Protein AF-A0A396QXR2-F1 (afdb_monomer_lite)

pLDDT: mean 84.28, std 11.93, range [35.59, 96.38]

Radius of gyration: 33.61 Å; chains: 1; bounding box: 76×26×82 Å

Secondary structure (DSSP, 8-state):
---SEEE-TT--EEE-SSSS--B-HHHHHHHT-HHHHHHHHHHHHHHHHHHHHHHHHHHHHHHHHHHHHTTT--HHHHHHHHHHTS-EEPEE-S-SS--EE-TTT--EESS--SB-TTT--BEE-------

Foldseek 3Di:
DDPQWDADPVGAIWGDPPVPDTHHPVVCVVVVVVVVVVVVVVVVVVVVVVVVVVVVVVVVVVVVVVVVVVVVDDPVRVVVVVQLAPEDEWDADPDQQFGTADPPPRDTHRDDDQADPPPRRGYDYDDPDDD

Structure (mmCIF, N/CA/C/O backbone):
data_AF-A0A396QXR2-F1
#
_entry.id   AF-A0A396QXR2-F1
#
loop_
_atom_site.group_PDB
_atom_site.id
_atom_site.type_symbol
_atom_site.label_atom_id
_atom_site.label_alt_id
_atom_site.label_comp_id
_atom_site.label_asym_id
_atom_site.label_entity_id
_atom_site.label_seq_id
_atom_site.pdbx_PDB_ins_code
_atom_site.Cartn_x
_atom_site.Cartn_y
_atom_site.Cartn_z
_atom_site.occupancy
_atom_site.B_iso_or_equiv
_atom_site.auth_seq_id
_atom_site.auth_comp_id
_atom_site.auth_asym_id
_atom_site.auth_atom_id
_atom_site.pdbx_PDB_model_num
ATOM 1 N N . MET A 1 1 ? -12.367 -13.945 30.777 1.00 44.84 1 MET A N 1
ATOM 2 C CA . MET A 1 1 ? -12.868 -12.561 30.889 1.00 44.84 1 MET A CA 1
ATOM 3 C C . MET A 1 1 ? -14.352 -12.698 31.183 1.00 44.84 1 MET A C 1
ATOM 5 O O . MET A 1 1 ? -15.111 -12.991 30.267 1.00 44.84 1 MET A O 1
ATOM 9 N N . GLU A 1 2 ? -14.729 -12.704 32.461 1.00 47.41 2 GLU A N 1
ATOM 10 C CA . GLU A 1 2 ? -16.129 -12.885 32.864 1.00 47.41 2 GLU A CA 1
ATOM 11 C C . GLU A 1 2 ? -16.945 -11.676 32.393 1.00 47.41 2 GLU A C 1
ATOM 13 O O . GLU A 1 2 ? -16.514 -10.529 32.523 1.00 47.41 2 GLU A O 1
ATOM 18 N N . ARG A 1 3 ? -18.084 -11.928 31.741 1.00 51.06 3 ARG A N 1
ATOM 19 C CA . ARG A 1 3 ? -18.987 -10.868 31.286 1.00 51.06 3 ARG A CA 1
ATOM 20 C C . ARG A 1 3 ? -19.665 -10.261 32.515 1.00 51.06 3 ARG A C 1
ATOM 22 O O . ARG A 1 3 ? -20.590 -10.852 33.049 1.00 51.06 3 ARG A O 1
ATOM 29 N N . LEU A 1 4 ? -19.211 -9.075 32.912 1.00 59.78 4 LEU A N 1
ATOM 30 C CA . LEU A 1 4 ? -19.766 -8.275 34.016 1.00 59.78 4 LEU A CA 1
ATOM 31 C C . LEU A 1 4 ? -21.127 -7.631 33.690 1.00 59.78 4 LEU A C 1
ATOM 33 O O . LEU A 1 4 ? -21.753 -7.038 34.566 1.00 59.78 4 LEU A O 1
ATOM 37 N N . THR A 1 5 ? -21.576 -7.731 32.435 1.00 67.06 5 THR A N 1
ATOM 38 C CA . THR A 1 5 ? -22.849 -7.185 31.962 1.00 67.06 5 THR A CA 1
ATOM 39 C C . THR A 1 5 ? -23.571 -8.151 31.033 1.00 67.06 5 THR A C 1
ATOM 41 O O . THR A 1 5 ? -22.961 -8.803 30.175 1.00 67.06 5 THR A O 1
ATOM 44 N N . TYR A 1 6 ? -24.890 -8.220 31.186 1.00 73.50 6 TYR A N 1
ATOM 45 C CA . TYR A 1 6 ? -25.776 -9.028 30.352 1.00 73.50 6 TYR A CA 1
ATOM 46 C C . TYR A 1 6 ? -27.045 -8.240 30.024 1.00 73.50 6 TYR A C 1
ATOM 48 O O . TYR A 1 6 ? -27.498 -7.403 30.802 1.00 73.50 6 TYR A O 1
ATOM 56 N N . VAL A 1 7 ? -27.571 -8.483 28.825 1.00 78.31 7 VAL A N 1
ATOM 57 C CA . VAL A 1 7 ? -28.771 -7.828 28.299 1.00 78.31 7 VAL A CA 1
ATOM 58 C C . VAL A 1 7 ? -29.856 -8.886 28.197 1.00 78.31 7 VAL A C 1
ATOM 60 O O . VAL A 1 7 ? -29.627 -9.941 27.600 1.00 78.31 7 VAL A O 1
ATOM 63 N N . THR A 1 8 ? -30.998 -8.630 28.818 1.00 82.19 8 THR A N 1
ATOM 64 C CA . THR A 1 8 ? -32.167 -9.514 28.786 1.00 82.19 8 THR A CA 1
ATOM 65 C C . THR A 1 8 ? -32.933 -9.374 27.463 1.00 82.19 8 THR A C 1
ATOM 67 O O . THR A 1 8 ? -32.676 -8.462 26.677 1.00 82.19 8 THR A O 1
ATOM 70 N N . GLU A 1 9 ? -33.876 -10.281 27.183 1.00 80.69 9 GLU A N 1
ATOM 71 C CA . GLU A 1 9 ? -34.669 -10.262 25.936 1.00 80.69 9 GLU A CA 1
ATOM 72 C C . GLU A 1 9 ? -35.512 -8.984 25.771 1.00 80.69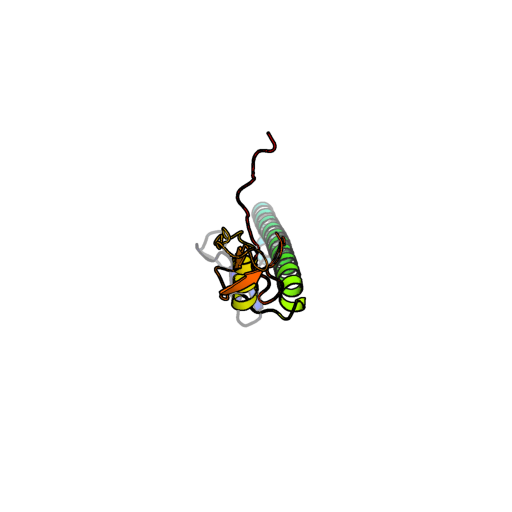 9 GLU A C 1
ATOM 74 O O . GLU A 1 9 ? -35.767 -8.546 24.651 1.00 80.69 9 GLU A O 1
ATOM 79 N N . ASP A 1 10 ? -35.897 -8.352 26.879 1.00 84.25 10 ASP A N 1
ATOM 80 C CA . ASP A 1 10 ? -36.597 -7.065 26.947 1.00 84.25 10 ASP A CA 1
ATOM 81 C C . ASP A 1 10 ? -35.661 -5.845 26.838 1.00 84.25 10 ASP A C 1
ATOM 83 O O . ASP A 1 10 ? -36.125 -4.706 26.842 1.00 84.25 10 ASP A O 1
ATOM 87 N N . GLY A 1 11 ? -34.349 -6.060 26.698 1.00 78.19 11 GLY A N 1
ATOM 88 C CA . GLY A 1 11 ? -33.353 -5.000 26.526 1.00 78.19 11 GLY A CA 1
ATOM 89 C C . GLY A 1 11 ? -32.845 -4.380 27.830 1.00 78.19 11 GLY A C 1
ATOM 90 O O . GLY A 1 11 ? -32.076 -3.418 27.782 1.00 78.19 11 GLY A O 1
ATOM 91 N N . THR A 1 12 ? -33.226 -4.925 28.987 1.00 83.62 12 THR A N 1
ATOM 92 C CA . THR A 1 12 ? -32.733 -4.461 30.286 1.00 83.62 12 THR A CA 1
ATOM 93 C C . THR A 1 12 ? -31.266 -4.854 30.463 1.00 83.62 12 THR A C 1
ATOM 95 O O . THR A 1 12 ? -30.871 -6.001 30.244 1.00 83.62 12 THR A O 1
ATOM 98 N N . VAL A 1 13 ? -30.435 -3.884 30.853 1.00 81.50 13 VAL A N 1
ATOM 99 C CA . VAL A 1 13 ? -29.009 -4.101 31.123 1.00 81.50 13 VAL A CA 1
ATOM 100 C C . VAL A 1 13 ? -28.823 -4.393 32.604 1.00 81.50 13 VAL A C 1
ATOM 102 O O . VAL A 1 13 ? -29.161 -3.571 33.456 1.00 81.50 13 VAL A O 1
ATOM 105 N N . LEU A 1 14 ? -28.259 -5.558 32.897 1.00 81.38 14 LEU A N 1
ATOM 106 C CA . LEU A 1 14 ? -27.965 -6.011 34.247 1.00 81.38 14 LEU A CA 1
ATOM 107 C C . LEU A 1 14 ? -26.451 -6.072 34.459 1.00 81.38 14 LEU A C 1
ATOM 109 O O . LEU A 1 14 ? -25.689 -6.443 33.559 1.00 81.38 14 LEU A O 1
ATOM 113 N N . PHE A 1 15 ? -26.039 -5.720 35.669 1.00 80.25 15 PHE A N 1
ATOM 114 C CA . PHE A 1 15 ? -24.660 -5.664 36.135 1.00 80.25 15 PHE A CA 1
ATOM 115 C C . PHE A 1 15 ? -24.462 -6.714 37.225 1.00 80.25 15 PHE A C 1
ATOM 117 O O . PHE A 1 15 ? -25.380 -6.976 38.004 1.00 80.25 15 PHE A O 1
ATOM 124 N N . SER A 1 16 ? -23.273 -7.312 37.285 1.00 75.75 16 SER A N 1
ATOM 125 C CA . SER A 1 16 ? -22.875 -8.160 38.413 1.00 75.75 16 SER A CA 1
ATOM 126 C C . SER A 1 16 ? -21.704 -7.531 39.154 1.00 75.75 16 SER A C 1
ATOM 128 O O . SER A 1 16 ? -20.569 -7.673 38.698 1.00 75.75 16 SER A O 1
ATOM 130 N N . PRO A 1 17 ? -21.947 -6.844 40.279 1.00 64.25 17 PRO A N 1
ATOM 131 C CA . PRO A 1 17 ? -20.875 -6.300 41.107 1.00 64.25 17 PRO A CA 1
ATOM 132 C C . PRO A 1 17 ? -19.986 -7.409 41.682 1.00 64.25 17 PRO A C 1
ATOM 134 O O . PRO A 1 17 ? -18.768 -7.357 41.550 1.00 64.25 17 PRO A O 1
ATOM 137 N N . ASP A 1 18 ? -20.611 -8.467 42.210 1.00 67.06 18 ASP A N 1
ATOM 138 C CA . ASP A 1 18 ? -19.932 -9.553 42.937 1.00 67.06 18 ASP A CA 1
ATOM 139 C C . ASP A 1 18 ? -19.896 -10.891 42.177 1.00 67.06 18 ASP A C 1
ATOM 141 O O . ASP A 1 18 ? -19.561 -11.933 42.746 1.00 67.06 18 ASP A O 1
ATOM 145 N N . GLY A 1 19 ? -20.319 -10.902 40.907 1.00 64.25 19 GLY A N 1
ATOM 146 C CA . GLY A 1 19 ? -20.432 -12.122 40.094 1.00 64.25 19 GLY A CA 1
ATOM 147 C C . GLY A 1 19 ? -21.523 -13.100 40.553 1.00 64.25 19 GLY A C 1
ATOM 148 O O . GLY A 1 19 ? -21.537 -14.249 40.109 1.00 64.25 19 GLY A O 1
ATOM 149 N N . LYS A 1 20 ? -22.409 -12.676 41.465 1.00 60.59 20 LYS A N 1
ATOM 150 C CA . LYS A 1 20 ? -23.447 -13.520 42.082 1.00 60.59 20 LYS A CA 1
ATOM 151 C C . LYS A 1 20 ? -24.855 -13.106 41.688 1.00 60.59 20 LYS A C 1
ATOM 153 O O . LYS A 1 20 ? -25.611 -13.948 41.216 1.00 60.59 20 LYS A O 1
ATOM 158 N N . ASP A 1 21 ? -25.166 -11.820 41.831 1.00 68.88 21 ASP A N 1
ATOM 159 C CA . ASP A 1 21 ? -26.497 -11.288 41.562 1.00 68.88 21 ASP A CA 1
ATOM 160 C C . ASP A 1 21 ? -26.467 -10.300 40.393 1.00 68.88 21 ASP A C 1
ATOM 162 O O . ASP A 1 21 ? -25.499 -9.568 40.172 1.00 68.88 21 ASP A O 1
ATOM 166 N N . ALA A 1 22 ? -27.528 -10.345 39.595 1.00 78.56 22 ALA A N 1
ATOM 167 C CA . ALA A 1 22 ? -27.768 -9.485 38.451 1.00 78.56 22 ALA A CA 1
ATOM 168 C C . ALA A 1 22 ? -28.659 -8.317 38.886 1.00 78.56 22 ALA A C 1
ATOM 170 O O . ALA A 1 22 ? -29.832 -8.530 39.183 1.00 78.56 22 ALA A O 1
ATOM 171 N N . VAL A 1 23 ? -28.121 -7.101 38.918 1.00 82.25 23 VAL A N 1
ATOM 172 C CA . VAL A 1 23 ? -28.833 -5.902 39.390 1.00 82.25 23 VAL A CA 1
ATOM 173 C C . VAL A 1 23 ? -28.869 -4.814 38.322 1.00 82.25 23 VAL A C 1
ATOM 175 O O . VAL A 1 23 ? -28.006 -4.759 37.442 1.00 82.25 23 VAL A O 1
ATOM 178 N N . THR A 1 24 ? -29.871 -3.939 38.372 1.00 85.19 24 THR A N 1
ATOM 179 C CA . THR A 1 24 ? -29.941 -2.766 37.487 1.00 85.19 24 THR A CA 1
ATOM 180 C C . THR A 1 24 ? -29.152 -1.586 38.066 1.00 85.19 24 THR A C 1
ATOM 182 O O . THR A 1 24 ? -28.899 -1.521 39.268 1.00 85.19 24 THR A O 1
ATOM 185 N N . ILE A 1 25 ? -28.815 -0.592 37.234 1.00 83.06 25 ILE A N 1
ATOM 186 C CA . ILE A 1 25 ? -28.237 0.684 37.714 1.00 83.06 25 ILE A CA 1
ATOM 187 C C . ILE A 1 25 ? -29.156 1.365 38.737 1.00 83.06 25 ILE A C 1
ATOM 189 O O . ILE A 1 25 ? -28.674 1.959 39.700 1.00 83.06 25 ILE A O 1
ATOM 193 N N . THR A 1 26 ? -30.474 1.270 38.552 1.00 83.56 26 THR A N 1
ATOM 194 C CA . THR A 1 26 ? -31.459 1.807 39.497 1.00 83.56 26 THR A CA 1
ATOM 195 C C . THR A 1 26 ? -31.394 1.113 40.853 1.00 83.56 26 THR A C 1
ATOM 197 O O . THR A 1 26 ? -31.457 1.797 41.872 1.00 83.56 26 THR A O 1
AT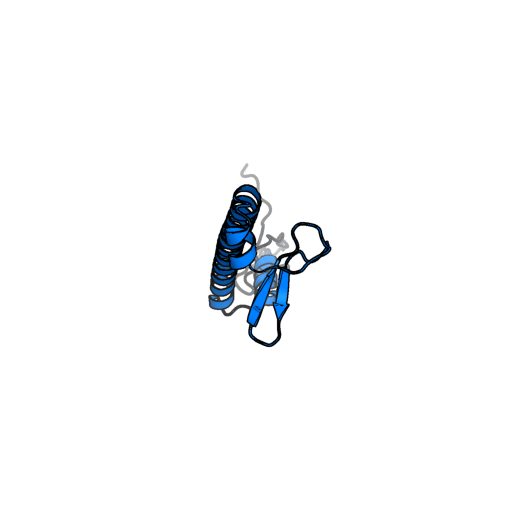OM 200 N N . ASP A 1 27 ? -31.190 -0.206 40.879 1.00 84.62 27 ASP A N 1
ATOM 201 C CA . ASP A 1 27 ? -31.018 -0.960 42.125 1.00 84.62 27 ASP A CA 1
ATOM 202 C C . ASP A 1 27 ? -29.716 -0.565 42.830 1.00 84.62 27 ASP A C 1
ATOM 204 O O . ASP A 1 27 ? -29.732 -0.277 44.023 1.00 84.62 27 ASP A O 1
ATOM 208 N N . ILE A 1 28 ? -28.610 -0.453 42.087 1.00 82.00 28 ILE A N 1
ATOM 209 C CA . ILE A 1 28 ? -27.307 -0.012 42.621 1.00 82.00 28 ILE A CA 1
ATOM 210 C C . ILE A 1 28 ? -27.421 1.402 43.213 1.00 82.00 28 ILE A C 1
ATOM 212 O O . ILE A 1 28 ? -26.950 1.667 44.320 1.00 82.00 28 ILE A O 1
ATOM 216 N N . SER A 1 29 ? -28.106 2.311 42.512 1.00 84.44 29 SER A N 1
ATOM 217 C CA . SER A 1 29 ? -28.352 3.668 43.006 1.00 84.44 29 SER A CA 1
ATOM 218 C C . SER A 1 29 ? -29.219 3.682 44.264 1.00 84.44 29 SER A C 1
ATOM 220 O O . SER A 1 29 ? -28.948 4.475 45.165 1.00 84.44 29 SER A O 1
ATOM 222 N N . ALA A 1 30 ? -30.227 2.810 44.355 1.00 86.00 30 ALA A N 1
ATOM 223 C CA . ALA A 1 30 ? -31.067 2.678 45.542 1.00 86.00 30 ALA A CA 1
ATOM 224 C C . ALA A 1 30 ? -30.308 2.081 46.741 1.00 86.00 30 ALA A C 1
ATOM 226 O O . ALA A 1 30 ? -30.606 2.428 47.883 1.00 86.00 30 ALA A O 1
ATOM 227 N N . MET A 1 31 ? -29.310 1.227 46.491 1.00 84.06 31 MET A N 1
ATOM 228 C CA . MET A 1 31 ? -28.406 0.683 47.514 1.00 84.06 31 MET A CA 1
ATOM 229 C C . MET A 1 31 ? -27.395 1.718 48.035 1.00 84.06 31 MET A C 1
ATOM 231 O O . MET A 1 31 ? -26.768 1.486 49.066 1.00 84.06 31 MET A O 1
ATOM 235 N N . GLY A 1 32 ? -27.256 2.868 47.364 1.00 84.69 32 GLY A N 1
ATOM 236 C CA . GLY A 1 32 ? -26.323 3.928 47.750 1.00 84.69 32 GLY A CA 1
ATOM 237 C C . GLY A 1 32 ? -24.857 3.605 47.450 1.00 84.69 32 GLY A C 1
ATOM 238 O O . GLY A 1 32 ? -23.975 4.265 47.994 1.00 84.69 32 GLY A O 1
ATOM 239 N N . ASP A 1 33 ? -24.592 2.613 46.596 1.00 81.38 33 ASP A N 1
ATOM 240 C CA . ASP A 1 33 ? -23.238 2.215 46.207 1.00 81.38 33 ASP A CA 1
ATOM 241 C C . ASP A 1 33 ? -22.691 3.155 45.122 1.00 81.38 33 ASP A C 1
ATOM 243 O O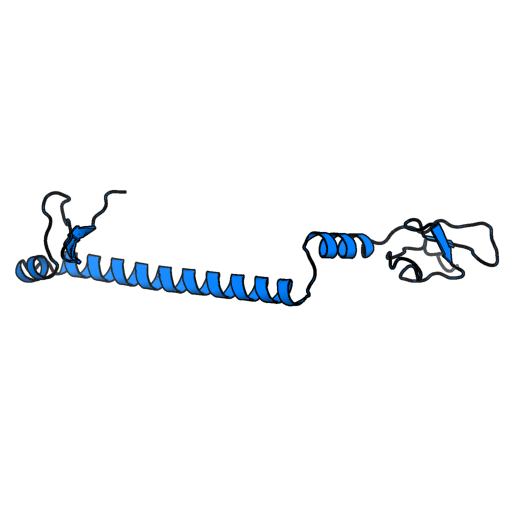 . ASP A 1 33 ? -22.710 2.880 43.919 1.00 81.38 33 ASP A O 1
ATOM 247 N N . THR A 1 34 ? -22.262 4.337 45.559 1.00 83.38 34 THR A N 1
ATOM 248 C CA . THR A 1 34 ? -21.736 5.381 44.674 1.00 83.38 34 THR A CA 1
ATOM 249 C C . THR A 1 34 ? -20.395 5.001 44.053 1.00 83.38 34 THR A C 1
ATOM 251 O O . THR A 1 34 ? -20.114 5.422 42.936 1.00 83.38 34 THR A O 1
ATOM 254 N N . GLU A 1 35 ? -19.588 4.191 44.743 1.00 83.75 35 GLU A N 1
ATOM 255 C CA . GLU A 1 35 ? -18.277 3.750 44.256 1.00 83.75 35 GLU A CA 1
ATOM 256 C C . GLU A 1 35 ? -18.429 2.834 43.035 1.00 83.75 35 GLU A C 1
ATOM 258 O O . GLU A 1 35 ? -17.771 3.040 42.013 1.00 83.75 35 GLU A O 1
ATOM 263 N N . TYR A 1 36 ? -19.352 1.870 43.083 1.00 80.88 36 TYR A N 1
ATOM 264 C CA . TYR A 1 36 ? -19.609 0.997 41.939 1.00 80.88 36 TYR A CA 1
ATOM 265 C C . TYR A 1 36 ? -20.225 1.752 40.747 1.00 80.88 36 TYR A C 1
ATOM 267 O O . TYR A 1 36 ? -19.896 1.471 39.591 1.00 80.88 36 TYR A O 1
ATOM 275 N N . LEU A 1 37 ? -21.068 2.762 40.999 1.00 81.88 37 LEU A N 1
ATOM 276 C CA . LEU A 1 37 ? -21.597 3.634 39.940 1.00 81.88 37 LEU A CA 1
ATOM 277 C C . LEU A 1 37 ? -20.495 4.434 39.233 1.00 81.88 37 LEU A C 1
ATOM 279 O O . LEU A 1 37 ? -20.525 4.541 38.005 1.00 81.88 37 LEU A O 1
ATOM 283 N N . GLU A 1 38 ? -19.515 4.956 39.975 1.00 83.12 38 GLU A N 1
ATOM 284 C CA . GLU A 1 38 ? -18.344 5.628 39.396 1.00 83.12 38 GLU A CA 1
ATOM 285 C C . GLU A 1 38 ? -17.514 4.660 38.542 1.00 83.12 38 GL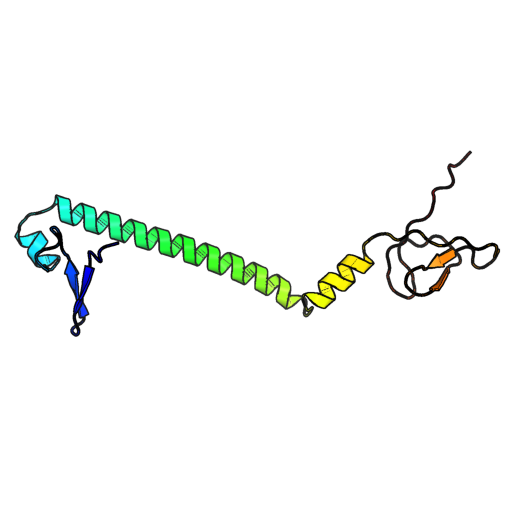U A C 1
ATOM 287 O O . GLU A 1 38 ? -17.178 4.981 37.401 1.00 83.12 38 GLU A O 1
ATOM 292 N N . GLN A 1 39 ? -17.283 3.432 39.016 1.00 81.75 39 GLN A N 1
ATOM 293 C CA . GLN A 1 39 ? -16.575 2.403 38.242 1.00 81.75 39 GLN A CA 1
ATOM 294 C C . GLN A 1 39 ? -17.292 2.051 36.928 1.00 81.75 39 GLN A C 1
ATOM 296 O O . GLN A 1 39 ? -16.645 1.882 35.885 1.00 81.75 39 GLN A O 1
ATOM 301 N N . ILE A 1 40 ? -18.627 1.949 36.946 1.00 81.50 40 ILE A N 1
ATOM 302 C CA . ILE A 1 40 ? -19.426 1.740 35.730 1.00 81.50 40 ILE A CA 1
ATOM 303 C C . ILE A 1 40 ? -19.258 2.928 34.778 1.00 81.50 40 ILE A C 1
ATOM 305 O O . ILE A 1 40 ? -18.999 2.718 33.589 1.00 81.50 40 ILE A O 1
ATOM 309 N N . ALA A 1 41 ? -19.392 4.158 35.282 1.00 80.50 41 ALA A N 1
ATOM 310 C CA . ALA A 1 41 ? -19.277 5.372 34.479 1.00 80.50 41 ALA A CA 1
ATOM 311 C C . ALA A 1 41 ? -17.899 5.482 33.808 1.00 80.50 41 ALA A C 1
ATOM 313 O O . ALA A 1 41 ? -17.826 5.667 32.591 1.00 80.50 41 ALA A O 1
ATOM 314 N N . ASP A 1 42 ? -16.821 5.259 34.561 1.00 77.69 42 ASP A N 1
ATOM 315 C CA . ASP A 1 42 ? -15.450 5.252 34.043 1.00 77.69 42 ASP A CA 1
ATOM 316 C C . ASP A 1 42 ? -15.252 4.168 32.982 1.00 77.69 42 ASP A C 1
ATOM 318 O O . ASP A 1 42 ? -14.644 4.397 31.933 1.00 77.69 42 ASP A O 1
ATOM 322 N N . THR A 1 43 ? -15.792 2.971 33.210 1.00 78.88 43 THR A N 1
ATOM 323 C CA . THR A 1 43 ? -15.693 1.865 32.250 1.00 78.88 43 THR A CA 1
ATOM 324 C C . THR A 1 43 ? -16.411 2.192 30.939 1.00 78.88 43 THR A C 1
ATOM 326 O O . THR A 1 43 ? -15.887 1.909 29.856 1.00 78.88 43 THR A O 1
ATOM 329 N N . LEU A 1 44 ? -17.601 2.792 31.011 1.00 80.81 44 LEU A N 1
ATOM 330 C CA . LEU A 1 44 ? -18.370 3.199 29.834 1.00 80.81 44 LEU A CA 1
ATOM 331 C C . LEU A 1 44 ? -17.673 4.333 29.078 1.00 80.81 44 LEU A C 1
ATOM 333 O O . LEU A 1 44 ? -17.456 4.198 27.873 1.00 80.81 44 LEU A O 1
ATOM 337 N N . ALA A 1 45 ? -17.231 5.377 29.781 1.00 75.88 45 ALA A N 1
ATOM 338 C CA . ALA A 1 45 ? -16.490 6.489 29.190 1.00 75.88 45 ALA A CA 1
ATOM 339 C C . ALA A 1 45 ? -15.218 6.002 28.477 1.00 75.88 45 ALA A C 1
ATOM 341 O O . ALA A 1 45 ? -14.951 6.371 27.331 1.00 75.88 45 ALA A O 1
ATOM 342 N N . ASN A 1 46 ? -14.466 5.086 29.095 1.00 79.12 46 ASN A N 1
ATOM 343 C CA . ASN A 1 46 ? -13.281 4.488 28.481 1.00 79.12 46 ASN A CA 1
ATOM 344 C C . ASN A 1 46 ? -13.611 3.660 27.226 1.00 79.12 46 ASN A C 1
ATOM 346 O O . ASN A 1 46 ? -12.857 3.703 26.250 1.00 79.12 46 ASN A O 1
ATOM 350 N N . ARG A 1 47 ? -14.737 2.928 27.201 1.00 78.88 47 ARG A N 1
ATOM 351 C CA . ARG A 1 47 ? -15.187 2.194 26.000 1.00 78.88 47 ARG A CA 1
ATOM 352 C C . ARG A 1 47 ? -15.612 3.129 24.876 1.00 78.88 47 ARG A C 1
ATOM 354 O O . ARG A 1 47 ? -15.280 2.849 23.726 1.00 78.88 47 ARG A O 1
ATOM 361 N N . GLU A 1 48 ? -16.308 4.218 25.182 1.00 77.62 48 GLU A N 1
ATOM 362 C CA . GLU A 1 48 ? -16.698 5.223 24.187 1.00 77.62 48 GLU A CA 1
ATOM 363 C C . GLU A 1 48 ? -15.472 5.890 23.572 1.00 77.62 48 GLU A C 1
ATOM 365 O O . GLU A 1 48 ? -15.338 5.939 22.349 1.00 77.62 48 GLU A O 1
ATOM 370 N N . ILE A 1 49 ? -14.524 6.308 24.411 1.00 79.62 49 ILE A N 1
ATOM 371 C CA . ILE A 1 49 ? -13.245 6.866 23.972 1.00 79.62 49 ILE A CA 1
ATOM 372 C C . ILE A 1 49 ? -12.491 5.849 23.097 1.00 79.62 49 ILE A C 1
ATOM 374 O O . ILE A 1 49 ? -12.022 6.192 22.009 1.00 79.62 49 ILE A O 1
ATOM 378 N N . ALA A 1 50 ? -12.421 4.578 23.506 1.00 79.50 50 ALA A N 1
ATOM 379 C CA . ALA A 1 50 ? -11.795 3.520 22.711 1.00 79.50 50 ALA A CA 1
ATOM 380 C C . ALA A 1 50 ? -12.497 3.305 21.357 1.00 79.50 50 ALA A C 1
ATOM 382 O O . ALA A 1 50 ? -11.824 3.161 20.333 1.00 79.50 50 ALA A O 1
ATOM 383 N N . ALA A 1 51 ? -13.832 3.335 21.323 1.00 84.50 51 ALA A N 1
ATOM 384 C CA . ALA A 1 51 ? -14.612 3.238 20.093 1.00 84.50 51 ALA A CA 1
ATOM 385 C C . ALA A 1 51 ? -14.377 4.445 19.172 1.00 84.50 51 ALA A C 1
ATOM 387 O O . ALA A 1 51 ? -14.221 4.272 17.964 1.00 84.50 51 ALA A O 1
ATOM 388 N N . MET A 1 52 ? -14.269 5.659 19.723 1.00 82.56 52 MET A N 1
ATOM 389 C CA . MET A 1 52 ? -13.904 6.858 18.962 1.00 82.56 52 MET A CA 1
ATOM 390 C C . MET A 1 52 ? -12.514 6.725 18.336 1.00 82.56 52 MET A C 1
ATOM 392 O O . MET A 1 52 ? -12.350 6.989 17.143 1.00 82.56 52 MET A O 1
ATOM 396 N N . PHE A 1 53 ? -11.516 6.268 19.099 1.00 87.00 53 PHE A N 1
ATOM 397 C CA . PHE A 1 53 ? -10.170 6.027 18.571 1.00 87.00 53 PHE A CA 1
ATOM 398 C C . PHE A 1 53 ? -10.155 4.947 17.488 1.00 87.00 53 PHE A C 1
ATOM 400 O O . PHE A 1 53 ? -9.470 5.108 16.475 1.00 87.00 53 PHE A O 1
ATOM 407 N N . TYR A 1 54 ? -10.914 3.866 17.672 1.00 88.25 54 TYR A N 1
ATOM 408 C CA . TYR A 1 54 ? -11.047 2.808 16.675 1.00 88.25 54 TYR A CA 1
ATOM 409 C C . TYR A 1 54 ? -11.685 3.331 15.383 1.00 88.25 54 TYR A C 1
ATOM 411 O O . TYR A 1 54 ? -11.111 3.164 14.309 1.00 88.25 54 TYR A O 1
ATOM 419 N N . ASN A 1 55 ? -12.815 4.035 15.486 1.00 90.44 55 ASN A N 1
ATOM 420 C CA . ASN A 1 55 ? -13.511 4.622 14.340 1.00 90.44 55 ASN A CA 1
ATOM 421 C C . ASN A 1 55 ? -12.638 5.636 13.600 1.00 90.44 55 ASN A C 1
ATOM 423 O O . ASN A 1 55 ? -12.629 5.667 12.372 1.00 90.44 55 ASN A O 1
ATOM 427 N N . ARG A 1 56 ? -11.857 6.439 14.329 1.00 92.25 56 ARG A N 1
ATOM 428 C CA . ARG A 1 56 ? -10.889 7.354 13.722 1.00 92.25 56 ARG A CA 1
ATOM 429 C C . ARG A 1 56 ? -9.850 6.600 12.893 1.00 92.25 56 ARG A C 1
ATOM 431 O O . ARG A 1 56 ? -9.674 6.931 11.724 1.00 92.25 56 ARG A O 1
ATOM 438 N N . LYS A 1 57 ? -9.205 5.579 13.467 1.00 92.69 57 LYS A N 1
ATOM 439 C CA . LYS A 1 57 ? -8.216 4.754 12.751 1.00 92.69 57 LYS A CA 1
ATOM 440 C C . LYS A 1 57 ? -8.827 4.050 11.541 1.00 92.69 57 LYS A C 1
ATOM 442 O O . LYS A 1 57 ? -8.203 4.000 10.488 1.00 92.69 57 LYS A O 1
ATOM 447 N N . TYR A 1 58 ? -10.049 3.543 11.683 1.00 93.19 58 TYR A N 1
ATOM 448 C CA . TYR A 1 58 ? -10.800 2.934 10.589 1.00 93.19 58 TYR A CA 1
ATOM 449 C C . TYR A 1 58 ? -11.025 3.929 9.442 1.00 93.19 58 TYR A C 1
ATOM 451 O O . TYR A 1 58 ? -10.691 3.635 8.298 1.00 93.19 58 TYR A O 1
ATOM 459 N N . ASN A 1 59 ? -11.507 5.137 9.748 1.00 93.81 59 ASN A N 1
ATOM 460 C CA . ASN A 1 59 ? -11.740 6.177 8.745 1.00 93.81 59 ASN A CA 1
ATOM 461 C C . ASN A 1 59 ? -10.444 6.626 8.053 1.00 93.81 59 ASN A C 1
ATOM 463 O O . ASN A 1 59 ? -10.437 6.831 6.839 1.00 93.81 59 ASN A O 1
ATOM 467 N N . GLU A 1 60 ? -9.348 6.769 8.804 1.00 95.06 60 GLU A N 1
ATOM 468 C CA . GLU A 1 60 ? -8.024 7.091 8.256 1.00 95.06 60 GLU A CA 1
ATOM 469 C C . GLU A 1 60 ? -7.551 5.998 7.280 1.00 95.06 60 GLU A C 1
ATOM 471 O O . GLU A 1 60 ? -7.176 6.316 6.150 1.00 95.06 60 GLU A O 1
ATOM 476 N N . ALA A 1 61 ? -7.677 4.720 7.653 1.00 93.88 61 ALA A N 1
ATOM 477 C CA . ALA A 1 61 ? -7.329 3.589 6.790 1.00 93.88 61 ALA A CA 1
ATOM 478 C C . ALA A 1 61 ? -8.204 3.518 5.525 1.00 93.88 61 ALA A C 1
ATOM 480 O O . ALA A 1 61 ? -7.693 3.312 4.425 1.00 93.88 61 ALA A O 1
ATOM 481 N N . CYS A 1 62 ? -9.517 3.741 5.647 1.00 93.94 62 CYS A N 1
ATOM 482 C CA . CYS A 1 62 ? -10.415 3.798 4.492 1.00 93.94 62 CYS A CA 1
ATOM 483 C C . CYS A 1 62 ? -10.043 4.935 3.531 1.00 93.94 62 CYS A C 1
ATOM 485 O O . CYS A 1 62 ? -10.116 4.763 2.316 1.00 93.94 62 CYS A O 1
ATOM 487 N N . LYS A 1 63 ? -9.624 6.092 4.053 1.00 94.62 63 LYS A N 1
ATOM 488 C CA . LYS A 1 63 ? -9.201 7.230 3.229 1.00 94.62 63 LYS A CA 1
ATOM 489 C C . LYS A 1 63 ? -7.919 6.929 2.450 1.00 94.62 63 LYS A C 1
ATOM 491 O O . LYS A 1 63 ? -7.831 7.259 1.267 1.00 94.62 63 LYS A O 1
ATOM 496 N N . GLU A 1 64 ? -6.942 6.299 3.094 1.00 91.44 64 GLU A N 1
ATOM 497 C CA . GLU A 1 64 ? -5.710 5.855 2.435 1.00 91.44 64 GLU A CA 1
ATOM 498 C C . GLU A 1 64 ? -6.008 4.819 1.343 1.00 91.44 64 GLU A C 1
ATOM 500 O O . GLU A 1 64 ? -5.557 4.969 0.207 1.00 91.44 64 GLU A O 1
ATOM 505 N N . LEU A 1 65 ? -6.856 3.832 1.647 1.00 90.94 65 LEU A N 1
ATOM 506 C CA . LEU A 1 65 ? -7.272 2.816 0.682 1.00 90.94 65 LEU A CA 1
ATOM 507 C C . LEU A 1 65 ? -8.006 3.423 -0.520 1.00 90.94 65 LEU A C 1
ATOM 509 O O . LEU A 1 65 ? -7.724 3.046 -1.653 1.00 90.94 65 LEU A O 1
ATOM 513 N N . ASN A 1 66 ? -8.903 4.384 -0.299 1.00 90.31 66 ASN A N 1
ATOM 514 C CA . ASN A 1 66 ? -9.582 5.075 -1.397 1.00 90.31 66 ASN A CA 1
ATOM 515 C C . ASN A 1 66 ? -8.590 5.827 -2.285 1.00 90.31 66 ASN A C 1
ATOM 517 O O . ASN A 1 66 ? -8.671 5.717 -3.500 1.00 90.31 66 ASN A O 1
ATOM 521 N N . THR A 1 67 ? -7.592 6.493 -1.697 1.00 87.44 67 THR A N 1
ATOM 522 C CA . THR A 1 67 ? -6.543 7.185 -2.469 1.00 87.44 67 THR A CA 1
ATOM 523 C C . THR A 1 67 ? -5.790 6.218 -3.389 1.00 87.44 67 THR A C 1
ATOM 525 O O . THR A 1 67 ? -5.434 6.566 -4.513 1.00 87.44 67 THR A O 1
ATOM 528 N N . TYR A 1 68 ? -5.558 4.988 -2.925 1.00 84.12 68 TYR A N 1
ATOM 529 C CA . TYR A 1 68 ? -4.974 3.926 -3.734 1.00 84.12 68 TYR A CA 1
ATOM 530 C C . TYR A 1 68 ? -5.926 3.449 -4.845 1.00 84.12 68 TYR A C 1
ATOM 532 O O . TYR A 1 68 ? -5.518 3.364 -6.003 1.00 84.12 68 TYR A O 1
ATOM 540 N N . LEU A 1 69 ? -7.194 3.176 -4.523 1.00 86.56 69 LEU A N 1
ATOM 541 C CA . LEU A 1 69 ? -8.196 2.704 -5.488 1.00 86.56 69 LEU A CA 1
ATOM 542 C C . LEU A 1 69 ? -8.517 3.744 -6.570 1.00 86.56 69 LEU A C 1
ATOM 544 O O . LEU A 1 69 ? -8.727 3.372 -7.724 1.00 86.56 69 LEU A O 1
ATOM 548 N N . ASP A 1 70 ? -8.473 5.032 -6.230 1.00 90.69 70 ASP A N 1
ATOM 549 C CA . ASP A 1 70 ? -8.681 6.148 -7.160 1.00 90.69 70 ASP A CA 1
ATOM 550 C C . ASP A 1 70 ? -7.629 6.182 -8.281 1.00 90.69 70 ASP A C 1
ATOM 552 O O . ASP A 1 70 ? -7.873 6.753 -9.344 1.00 90.69 70 ASP A O 1
ATOM 556 N N . THR A 1 71 ? -6.472 5.528 -8.102 1.00 88.75 71 THR A N 1
ATOM 557 C CA . THR A 1 71 ? -5.480 5.374 -9.181 1.00 88.75 71 THR A CA 1
ATOM 558 C C . THR A 1 71 ? -5.979 4.493 -10.329 1.00 88.75 71 THR A C 1
ATOM 560 O O . THR A 1 71 ? -5.399 4.526 -11.415 1.00 88.75 71 THR A O 1
ATOM 563 N N . GLY A 1 72 ? -7.028 3.692 -10.105 1.00 90.88 72 GLY A N 1
ATOM 564 C CA . GLY A 1 72 ? -7.538 2.713 -11.066 1.00 90.88 72 GLY A CA 1
ATOM 565 C C . GLY A 1 72 ? -6.572 1.555 -11.344 1.00 90.88 72 GLY A C 1
ATOM 566 O O . GLY A 1 72 ? -6.800 0.792 -12.281 1.00 90.88 72 GLY A O 1
ATOM 567 N N . LEU A 1 73 ? -5.494 1.429 -10.563 1.00 89.88 73 LEU A N 1
ATOM 568 C CA . LEU A 1 73 ? -4.481 0.389 -10.711 1.00 89.88 73 LEU A CA 1
ATOM 569 C C . LEU A 1 73 ? -4.694 -0.736 -9.698 1.00 89.88 73 LEU A C 1
ATOM 571 O O . LEU A 1 73 ? -5.069 -0.501 -8.550 1.00 89.88 73 LEU A O 1
ATOM 575 N N . THR A 1 74 ? -4.389 -1.967 -10.104 1.00 90.00 74 THR A N 1
ATOM 576 C CA . THR A 1 74 ? -4.356 -3.116 -9.188 1.00 90.00 74 THR A CA 1
ATOM 577 C C . THR A 1 74 ? -3.006 -3.223 -8.463 1.00 90.00 74 THR A C 1
ATOM 579 O O . THR A 1 74 ? -1.994 -2.688 -8.942 1.00 90.00 74 THR A O 1
ATOM 582 N N . PRO A 1 75 ? -2.931 -3.950 -7.329 1.00 88.88 75 PRO A N 1
ATOM 583 C CA . PRO A 1 75 ? -1.672 -4.169 -6.606 1.00 88.88 75 PRO A CA 1
ATOM 584 C C . PRO A 1 75 ? -0.562 -4.758 -7.472 1.00 88.88 75 PRO A C 1
ATOM 586 O O . PRO A 1 75 ? 0.601 -4.369 -7.352 1.00 88.88 75 PRO A O 1
ATOM 589 N N . GLU A 1 76 ? -0.915 -5.647 -8.393 1.00 89.56 76 GLU A N 1
ATOM 590 C CA . GLU A 1 76 ? 0.005 -6.287 -9.329 1.00 89.56 76 GLU A CA 1
ATOM 591 C C . GLU A 1 76 ? 0.577 -5.283 -10.330 1.00 89.56 76 GLU A C 1
ATOM 593 O O . GLU A 1 76 ? 1.786 -5.283 -10.568 1.00 89.56 76 GLU A O 1
ATOM 598 N N . GLN A 1 77 ? -0.262 -4.389 -10.862 1.00 90.88 77 GLN A N 1
ATOM 599 C CA . GLN A 1 77 ? 0.162 -3.339 -11.792 1.00 90.88 77 GLN A CA 1
ATOM 600 C C . GLN A 1 77 ? 1.099 -2.338 -11.114 1.00 90.88 77 GLN A C 1
ATOM 602 O O . GLN A 1 77 ? 2.128 -1.966 -11.677 1.00 90.88 77 GLN A O 1
ATOM 607 N N . VAL A 1 78 ? 0.791 -1.938 -9.877 1.00 90.69 78 VAL A N 1
ATOM 608 C CA . VAL A 1 78 ? 1.667 -1.053 -9.093 1.00 90.69 78 VAL A CA 1
ATOM 609 C C . VAL A 1 78 ? 3.014 -1.720 -8.827 1.00 90.69 78 VAL A C 1
ATOM 611 O O . VAL A 1 78 ? 4.058 -1.081 -8.975 1.00 90.69 78 VAL A O 1
ATOM 614 N N . ARG A 1 79 ? 3.016 -3.019 -8.507 1.00 91.25 79 ARG A N 1
ATOM 615 C CA . ARG A 1 79 ? 4.246 -3.809 -8.371 1.00 91.25 79 ARG A CA 1
ATOM 616 C C . ARG A 1 79 ? 5.059 -3.827 -9.661 1.00 91.25 79 ARG A C 1
ATOM 618 O O . ARG A 1 79 ? 6.262 -3.603 -9.613 1.00 91.25 79 ARG A O 1
ATOM 625 N N . GLU A 1 80 ? 4.423 -4.066 -10.804 1.00 90.94 80 GLU A N 1
ATOM 626 C CA . GLU A 1 80 ? 5.103 -4.075 -12.103 1.00 90.94 80 GLU A CA 1
ATOM 627 C C . GLU A 1 80 ? 5.740 -2.713 -12.417 1.00 90.94 80 GLU A C 1
ATOM 629 O O . GLU A 1 80 ? 6.899 -2.644 -12.828 1.00 90.94 80 GLU A O 1
ATOM 634 N N . LEU A 1 81 ? 5.018 -1.616 -12.169 1.00 91.44 81 LEU A N 1
ATOM 635 C CA . LEU A 1 81 ? 5.546 -0.260 -12.331 1.00 91.44 81 LEU A CA 1
ATOM 636 C C . LEU A 1 81 ? 6.730 0.003 -11.392 1.00 91.44 81 LEU A C 1
ATOM 638 O O . LEU A 1 81 ? 7.724 0.595 -11.815 1.00 91.44 81 LEU A O 1
ATOM 642 N N . ALA A 1 82 ? 6.657 -0.460 -10.143 1.00 92.69 82 ALA A N 1
ATOM 643 C CA . ALA A 1 82 ? 7.753 -0.343 -9.187 1.00 92.69 82 ALA A CA 1
ATOM 644 C C . ALA A 1 82 ? 9.000 -1.121 -9.644 1.00 92.69 82 ALA A C 1
ATOM 646 O O . ALA A 1 82 ? 10.110 -0.594 -9.556 1.00 92.69 82 ALA A O 1
ATOM 647 N N . GLU A 1 83 ? 8.837 -2.328 -10.196 1.00 92.12 83 GLU A N 1
ATOM 648 C CA . GLU A 1 83 ? 9.945 -3.092 -10.791 1.00 92.12 83 GLU A CA 1
ATOM 649 C C . GLU A 1 83 ? 10.545 -2.373 -12.009 1.00 92.12 83 GLU A C 1
ATOM 651 O O . GLU A 1 83 ? 11.769 -2.268 -12.123 1.00 92.12 83 GLU A O 1
ATOM 656 N N . LYS A 1 84 ? 9.716 -1.770 -12.871 1.00 92.25 84 LYS A N 1
ATOM 657 C CA . LYS A 1 84 ? 10.197 -0.953 -14.003 1.00 92.25 84 LYS A CA 1
ATOM 658 C C . LYS A 1 84 ? 10.992 0.278 -13.564 1.00 92.25 84 LYS A C 1
ATOM 660 O O . LYS A 1 84 ? 11.851 0.747 -14.309 1.00 92.25 84 LYS A O 1
ATOM 665 N N . GLN A 1 85 ? 10.743 0.805 -12.364 1.00 94.31 85 GLN A N 1
ATOM 666 C CA . GLN A 1 85 ? 11.500 1.932 -11.807 1.00 94.31 85 GLN A CA 1
ATOM 667 C C . GLN A 1 85 ? 12.835 1.531 -11.172 1.00 94.31 85 GLN A C 1
ATOM 669 O O . GLN A 1 85 ? 13.651 2.417 -10.887 1.00 94.31 85 GLN A O 1
ATOM 674 N N . LYS A 1 86 ? 13.106 0.236 -10.963 1.00 93.19 86 LYS A N 1
ATOM 675 C CA . LYS A 1 86 ? 14.428 -0.210 -10.513 1.00 93.19 86 LYS A CA 1
ATOM 676 C C . LYS A 1 86 ? 15.431 -0.050 -11.660 1.00 93.19 86 LYS A C 1
ATOM 678 O O . LYS A 1 86 ? 15.176 -0.528 -12.764 1.00 93.19 86 LYS A O 1
ATOM 683 N N . PRO A 1 87 ? 16.558 0.644 -11.447 1.00 92.56 87 PRO A N 1
ATOM 684 C CA . PRO A 1 87 ? 17.544 0.824 -12.501 1.00 92.56 87 PRO A CA 1
ATOM 685 C C . PRO A 1 87 ? 18.140 -0.526 -12.916 1.00 92.56 87 PRO A C 1
ATOM 687 O O . PRO A 1 87 ? 18.557 -1.315 -12.071 1.00 92.56 87 PRO A O 1
ATOM 690 N N . MET A 1 88 ? 18.195 -0.775 -14.223 1.00 93.19 88 MET A N 1
ATOM 691 C CA . MET A 1 88 ? 18.907 -1.911 -14.804 1.00 93.19 88 MET A CA 1
ATOM 692 C C . MET A 1 88 ? 20.102 -1.422 -15.610 1.00 93.19 88 MET A C 1
ATOM 694 O O . MET A 1 88 ? 19.989 -0.472 -16.390 1.00 93.19 88 MET A O 1
ATOM 698 N N . LYS A 1 89 ? 21.236 -2.104 -15.454 1.00 93.56 89 LYS A N 1
ATOM 699 C CA . LYS A 1 89 ? 22.443 -1.812 -16.227 1.00 93.56 89 LYS A CA 1
ATOM 700 C C . LYS A 1 89 ? 22.202 -2.117 -17.699 1.00 93.56 89 LYS A C 1
ATOM 702 O O . LYS A 1 89 ? 21.765 -3.215 -18.038 1.00 93.56 89 LYS A O 1
ATOM 707 N N . VAL A 1 90 ? 22.472 -1.143 -18.559 1.00 92.88 90 VAL A N 1
ATOM 708 C CA . VAL A 1 90 ? 22.351 -1.336 -20.006 1.00 92.88 90 VAL A CA 1
ATOM 709 C C . VAL A 1 90 ? 23.457 -2.230 -20.546 1.00 92.88 90 VAL A C 1
ATOM 711 O O . VAL A 1 90 ? 24.587 -2.218 -20.060 1.00 92.88 90 VAL A O 1
ATOM 714 N N . GLU A 1 91 ? 23.145 -2.964 -21.607 1.00 92.75 91 GLU A N 1
ATOM 715 C CA . GLU A 1 91 ? 24.145 -3.721 -22.353 1.00 92.75 91 GLU A CA 1
ATOM 716 C C . GLU A 1 91 ? 24.818 -2.799 -23.374 1.00 92.75 91 GLU A C 1
ATOM 718 O O . GLU A 1 91 ? 24.145 -2.204 -24.218 1.00 92.75 91 GLU A O 1
ATOM 723 N N . LYS A 1 92 ? 26.148 -2.671 -23.309 1.00 91.19 92 LYS A N 1
ATOM 724 C CA . LYS A 1 92 ? 26.930 -1.910 -24.294 1.00 91.19 92 LYS A CA 1
ATOM 725 C C . LYS A 1 92 ? 27.188 -2.757 -25.540 1.00 91.19 92 LYS A C 1
ATOM 727 O O . LYS A 1 92 ? 27.628 -3.902 -25.450 1.00 91.19 92 LYS A O 1
ATOM 732 N N . LEU A 1 93 ? 26.962 -2.174 -26.710 1.00 90.00 93 LEU A N 1
ATOM 733 C CA . LEU A 1 93 ? 27.186 -2.783 -28.017 1.00 90.00 93 LEU A CA 1
ATOM 734 C C . LEU A 1 93 ? 28.344 -2.095 -28.745 1.00 90.00 93 LEU A C 1
ATOM 736 O O . LEU A 1 93 ? 28.620 -0.918 -28.544 1.00 90.00 93 LEU A O 1
ATOM 740 N N . LYS A 1 94 ? 28.991 -2.815 -29.668 1.00 88.69 94 LYS A N 1
ATOM 741 C CA . LYS A 1 94 ? 30.065 -2.279 -30.531 1.00 88.69 94 LYS A CA 1
ATOM 742 C C . LYS A 1 94 ? 29.542 -1.506 -31.753 1.00 88.69 94 LYS A C 1
ATOM 744 O O . LYS A 1 94 ? 30.248 -1.372 -32.747 1.00 88.69 94 LYS A O 1
ATOM 749 N N . SER A 1 95 ? 28.289 -1.060 -31.722 1.00 86.19 95 SER A N 1
ATOM 750 C CA . SER A 1 95 ? 27.672 -0.332 -32.831 1.00 86.19 95 SER A CA 1
ATOM 751 C C . SER A 1 95 ? 27.850 1.171 -32.638 1.00 86.19 95 SER A C 1
ATOM 753 O O . SER A 1 95 ? 27.502 1.691 -31.586 1.00 86.19 95 SER A O 1
ATOM 755 N N . ALA A 1 96 ? 28.279 1.876 -33.687 1.00 81.94 96 ALA A N 1
ATOM 756 C CA . ALA A 1 96 ? 28.380 3.337 -33.677 1.00 81.94 96 ALA A CA 1
ATOM 757 C C . ALA A 1 96 ? 27.009 4.037 -33.610 1.00 81.94 96 ALA A C 1
ATOM 759 O O . ALA A 1 96 ? 26.873 5.026 -32.904 1.00 81.94 96 ALA A O 1
ATOM 760 N N . GLN A 1 97 ? 25.992 3.509 -34.308 1.00 88.69 97 GLN A N 1
ATOM 761 C CA . GLN A 1 97 ? 24.652 4.115 -34.327 1.00 88.69 97 GLN A CA 1
ATOM 762 C C . GLN A 1 97 ? 23.830 3.793 -33.065 1.00 88.69 97 GLN A C 1
ATOM 764 O O . GLN A 1 97 ? 23.182 4.670 -32.511 1.00 88.69 97 GLN A O 1
ATOM 769 N N . TYR A 1 98 ? 23.867 2.536 -32.605 1.00 90.06 98 TYR A N 1
ATOM 770 C CA . TYR A 1 98 ? 23.134 2.052 -31.430 1.00 90.06 98 TYR A CA 1
ATOM 771 C C . TYR A 1 98 ? 24.075 1.440 -30.378 1.00 90.06 98 TYR A C 1
ATOM 773 O O . TYR A 1 98 ? 24.201 0.212 -30.303 1.00 90.06 98 TYR A O 1
ATOM 781 N N . PRO A 1 99 ? 24.771 2.266 -29.579 1.00 91.19 99 PRO A N 1
ATOM 782 C CA . PRO A 1 99 ? 25.762 1.795 -28.615 1.00 91.19 99 PRO A CA 1
ATOM 783 C C . PRO A 1 99 ? 25.169 1.064 -27.404 1.00 91.19 99 PRO A C 1
ATOM 785 O O . PRO A 1 99 ? 25.921 0.407 -26.687 1.00 91.19 99 PRO A O 1
ATOM 788 N N . TYR A 1 100 ? 23.855 1.128 -27.156 1.00 93.56 100 TYR A N 1
ATOM 789 C CA . TYR A 1 100 ? 23.239 0.485 -25.990 1.00 93.56 100 TYR A CA 1
ATOM 790 C C . TYR A 1 100 ? 22.038 -0.389 -26.357 1.00 93.56 100 TYR A C 1
ATOM 792 O O . TYR A 1 100 ? 21.324 -0.129 -27.326 1.00 93.56 100 TYR A O 1
ATOM 800 N N . ARG A 1 101 ? 21.775 -1.409 -25.539 1.00 94.31 101 ARG A N 1
ATOM 801 C CA . ARG A 1 101 ? 20.577 -2.253 -25.603 1.00 94.31 101 ARG A CA 1
ATOM 802 C C . ARG A 1 101 ? 19.878 -2.288 -24.247 1.00 94.31 101 ARG A C 1
ATOM 804 O O . ARG A 1 101 ? 20.508 -2.462 -23.203 1.00 94.31 101 ARG A O 1
ATOM 811 N N . CYS A 1 102 ? 18.557 -2.125 -24.270 1.00 94.81 102 CYS A N 1
ATOM 812 C CA . CYS A 1 102 ? 17.721 -2.277 -23.086 1.00 94.81 102 CYS A CA 1
ATOM 813 C C . CYS A 1 102 ? 17.668 -3.757 -22.664 1.00 94.81 102 CYS A C 1
ATOM 815 O O . CYS A 1 102 ? 17.233 -4.583 -23.467 1.00 94.81 102 CYS A O 1
ATOM 817 N N . PRO A 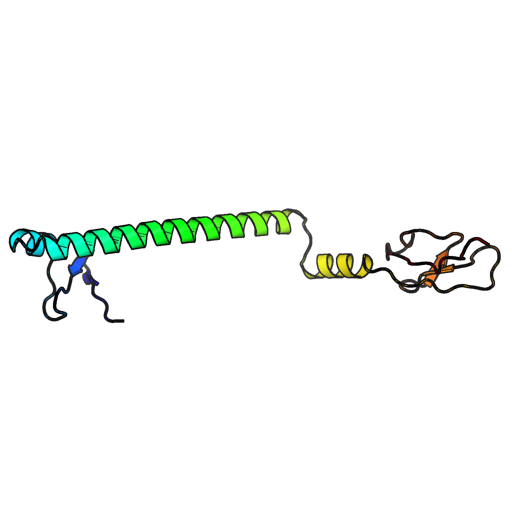1 103 ? 18.007 -4.097 -21.410 1.00 93.81 103 PRO A N 1
ATOM 818 C CA . PRO A 1 103 ? 18.009 -5.485 -20.944 1.00 93.81 103 PRO A CA 1
ATOM 819 C C . PRO A 1 103 ? 16.596 -6.060 -20.740 1.00 93.81 103 PRO A C 1
ATOM 821 O O . PRO A 1 103 ? 16.420 -7.270 -20.742 1.00 93.81 103 PRO A O 1
ATOM 824 N N . ALA A 1 104 ? 15.577 -5.209 -20.572 1.00 93.88 104 ALA A N 1
ATOM 825 C CA . ALA A 1 104 ? 14.208 -5.653 -20.302 1.00 93.88 104 ALA A CA 1
ATOM 826 C C . ALA A 1 104 ? 13.419 -6.017 -21.572 1.00 93.88 104 ALA A C 1
ATOM 828 O O . ALA A 1 104 ? 12.621 -6.946 -21.555 1.00 93.88 104 ALA A O 1
ATOM 829 N N . CYS A 1 105 ? 13.612 -5.278 -22.671 1.00 94.69 105 CYS A N 1
ATOM 830 C CA . CYS A 1 105 ? 12.855 -5.483 -23.917 1.00 94.69 105 CYS A CA 1
ATOM 831 C C . CYS A 1 105 ? 13.728 -5.682 -25.163 1.00 94.69 105 CYS A C 1
ATOM 833 O O . CYS A 1 105 ? 13.205 -5.919 -26.248 1.00 94.69 105 CYS A O 1
ATOM 835 N N . GLY A 1 106 ? 15.052 -5.551 -25.044 1.00 93.69 106 GLY A N 1
ATOM 836 C CA . GLY A 1 106 ? 15.986 -5.714 -26.157 1.00 93.69 106 GLY A CA 1
ATOM 837 C C . GLY A 1 106 ? 16.069 -4.527 -27.122 1.00 93.69 106 GLY A C 1
ATOM 838 O O . GLY A 1 106 ? 16.817 -4.623 -28.096 1.00 93.69 106 GLY A O 1
ATOM 839 N N . TYR A 1 107 ? 15.350 -3.426 -26.871 1.00 95.12 107 TYR A N 1
ATOM 840 C CA . TYR A 1 107 ? 15.352 -2.244 -27.738 1.00 95.12 107 TYR A CA 1
ATOM 841 C C . TYR A 1 107 ? 16.745 -1.602 -27.831 1.00 95.12 107 TYR A C 1
ATOM 843 O O . TYR A 1 107 ? 17.451 -1.484 -26.826 1.00 95.12 107 TYR A O 1
ATOM 851 N N . LEU A 1 108 ? 17.125 -1.182 -29.037 1.00 94.88 108 LEU A N 1
ATOM 852 C CA . LEU A 1 108 ? 18.410 -0.552 -29.333 1.00 94.88 108 LEU A CA 1
ATOM 853 C C . LEU A 1 108 ? 18.337 0.957 -29.092 1.00 94.88 108 LEU A C 1
ATOM 855 O O . LEU A 1 108 ? 17.416 1.624 -29.552 1.00 94.88 108 LEU A O 1
ATOM 859 N N . LEU A 1 109 ? 19.305 1.499 -28.365 1.00 92.56 109 LEU A N 1
ATOM 860 C CA . LEU A 1 109 ? 19.314 2.886 -27.917 1.00 92.56 109 LEU A CA 1
ATOM 861 C C . LEU A 1 109 ? 20.539 3.600 -28.489 1.00 92.56 109 LEU A C 1
ATOM 863 O O . LEU A 1 109 ? 21.669 3.123 -28.373 1.00 92.56 109 LEU A O 1
ATOM 867 N N . GLU A 1 110 ? 20.283 4.754 -29.099 1.00 91.25 110 GLU A N 1
ATOM 868 C CA . GLU A 1 110 ? 21.291 5.608 -29.744 1.00 91.25 110 GLU A CA 1
ATOM 869 C C . GLU A 1 110 ? 22.109 6.396 -28.714 1.00 91.25 110 GLU A C 1
ATOM 871 O O . GLU A 1 110 ? 23.289 6.667 -28.911 1.00 91.25 110 GLU A O 1
ATOM 876 N N . ILE A 1 111 ? 21.482 6.736 -27.583 1.00 88.12 111 ILE A N 1
ATOM 877 C CA . ILE A 1 111 ? 22.063 7.545 -26.507 1.00 88.12 111 ILE A CA 1
ATOM 878 C C . ILE A 1 111 ? 21.673 7.007 -25.124 1.00 88.12 111 ILE A C 1
ATOM 880 O O . ILE A 1 111 ? 20.817 6.129 -24.988 1.00 88.12 111 ILE A O 1
ATOM 884 N N . GLY A 1 112 ? 22.282 7.573 -24.079 1.00 88.00 112 GLY A N 1
ATOM 885 C CA . GLY A 1 112 ? 22.010 7.223 -22.688 1.00 88.00 112 GLY A CA 1
ATOM 886 C C . GLY A 1 112 ? 20.719 7.832 -22.124 1.00 88.00 112 GLY A C 1
ATOM 887 O O . GLY A 1 112 ? 20.766 8.821 -21.395 1.00 88.00 112 GLY A O 1
ATOM 888 N N . TYR A 1 113 ? 19.557 7.253 -22.437 1.00 90.56 113 TYR A N 1
ATOM 889 C CA . TYR A 1 113 ? 18.265 7.671 -21.872 1.00 90.56 113 TYR A CA 1
ATOM 890 C C . TYR A 1 113 ? 18.065 7.199 -20.430 1.00 90.56 113 TYR A C 1
ATOM 892 O O . TYR A 1 113 ? 18.319 6.038 -20.127 1.00 90.56 113 TYR A O 1
ATOM 900 N N . LYS A 1 114 ? 17.480 8.040 -19.564 1.00 92.69 114 LYS A N 1
ATOM 901 C CA . LYS A 1 114 ? 17.127 7.662 -18.175 1.00 92.69 114 LYS A CA 1
ATOM 902 C C . LYS A 1 114 ? 16.157 6.475 -18.092 1.00 92.69 114 LYS A C 1
ATOM 904 O O . LYS A 1 114 ? 16.268 5.653 -17.185 1.00 92.69 114 LYS A O 1
ATOM 909 N N . HIS A 1 115 ? 15.230 6.384 -19.042 1.00 95.75 115 HIS A N 1
ATOM 910 C CA . HIS A 1 115 ? 14.265 5.295 -19.174 1.00 95.75 115 HIS A CA 1
ATOM 911 C C . HIS A 1 115 ? 14.257 4.796 -20.616 1.00 95.75 115 HIS A C 1
ATOM 913 O O . HIS A 1 115 ? 14.474 5.571 -21.546 1.00 95.75 115 HIS A O 1
ATOM 919 N N . CYS A 1 116 ? 13.998 3.506 -20.814 1.00 94.94 116 CYS A N 1
ATOM 920 C CA . CYS A 1 116 ? 13.837 2.942 -22.145 1.00 94.94 116 CYS A CA 1
ATOM 921 C C . CYS A 1 116 ? 12.617 3.565 -22.833 1.00 94.94 116 CYS A C 1
ATOM 923 O O . CYS A 1 116 ? 11.503 3.462 -22.324 1.00 94.94 116 CYS A O 1
ATOM 925 N N . ILE A 1 117 ? 12.816 4.143 -24.019 1.00 94.19 117 ILE A N 1
ATOM 926 C CA . ILE A 1 117 ? 11.747 4.780 -24.805 1.00 94.19 117 ILE A CA 1
ATOM 927 C C . ILE A 1 117 ? 10.686 3.796 -25.321 1.00 94.19 117 ILE A C 1
ATOM 929 O O . ILE A 1 117 ? 9.622 4.222 -25.753 1.00 94.19 117 ILE A O 1
ATOM 933 N N . SER A 1 118 ? 10.972 2.491 -25.282 1.00 94.38 118 SER A N 1
ATOM 934 C CA . SER A 1 118 ? 10.051 1.445 -25.732 1.00 94.38 118 SER A CA 1
ATOM 935 C C . SER A 1 118 ? 9.240 0.844 -24.580 1.00 94.38 118 SER A C 1
ATOM 937 O O . SER A 1 118 ? 8.017 0.816 -24.655 1.00 94.38 118 SER A O 1
ATOM 939 N N . CYS A 1 119 ? 9.889 0.381 -23.504 1.00 93.38 119 CYS A N 1
ATOM 940 C CA . CYS A 1 119 ? 9.204 -0.337 -22.418 1.00 93.38 119 CYS A CA 1
ATOM 941 C C . CYS A 1 119 ? 9.113 0.424 -21.084 1.00 93.38 119 CYS A C 1
ATOM 943 O O . CYS A 1 119 ? 8.497 -0.073 -20.141 1.00 93.38 119 CYS A O 1
ATOM 945 N N . GLY A 1 120 ? 9.742 1.597 -20.971 1.00 93.75 120 GLY A N 1
ATOM 946 C CA . GLY A 1 120 ? 9.724 2.421 -19.758 1.00 93.75 120 GLY A CA 1
ATOM 947 C C . GLY A 1 120 ? 10.645 1.959 -18.621 1.00 93.75 120 GLY A C 1
ATOM 948 O O . GLY A 1 120 ? 10.664 2.611 -17.581 1.00 93.75 120 GLY A O 1
ATOM 949 N N . GLN A 1 121 ? 11.428 0.884 -18.793 1.00 96.38 121 GLN A N 1
ATOM 950 C CA . GLN A 1 121 ? 12.399 0.432 -17.784 1.00 96.38 121 GLN A CA 1
ATOM 951 C C . GLN A 1 121 ? 13.414 1.536 -17.470 1.00 96.38 121 GLN A C 1
ATOM 953 O O . GLN A 1 121 ? 13.999 2.109 -18.390 1.00 96.38 121 GLN A O 1
ATOM 958 N N . ARG A 1 122 ? 13.679 1.804 -16.190 1.00 96.31 122 ARG A N 1
ATOM 959 C CA . ARG A 1 122 ? 14.745 2.718 -15.771 1.00 96.31 122 ARG A CA 1
ATOM 960 C C . ARG A 1 122 ? 16.113 2.108 -16.064 1.00 96.31 122 ARG A C 1
ATOM 962 O O . ARG A 1 122 ? 16.385 0.964 -15.706 1.00 96.31 122 ARG A O 1
ATOM 969 N N . LEU A 1 123 ? 16.978 2.888 -16.696 1.00 94.94 123 LEU A N 1
ATOM 970 C CA . LEU A 1 123 ? 18.276 2.438 -17.183 1.00 94.94 123 LEU A CA 1
ATOM 971 C C . LEU A 1 123 ? 19.413 3.096 -16.405 1.00 94.94 123 LEU A C 1
ATOM 973 O O . LEU A 1 123 ? 19.338 4.268 -16.031 1.00 94.94 123 LEU A O 1
ATOM 977 N N . GLU A 1 124 ? 20.475 2.333 -16.186 1.00 94.62 124 GLU A N 1
ATOM 978 C CA . GLU A 1 124 ? 21.723 2.792 -15.592 1.00 94.62 124 GLU A CA 1
ATOM 979 C C . GLU A 1 124 ? 22.880 2.524 -16.553 1.00 94.62 124 GLU A C 1
ATOM 981 O O . GLU A 1 124 ? 23.025 1.428 -17.096 1.00 94.62 124 GLU A O 1
ATOM 986 N N . TYR A 1 125 ? 23.699 3.551 -16.758 1.00 90.88 125 TYR A N 1
ATOM 987 C CA . TYR A 1 125 ? 24.867 3.516 -17.628 1.00 90.88 125 TYR A CA 1
ATOM 988 C C . TYR A 1 125 ? 26.105 3.590 -16.752 1.00 90.88 125 TYR A C 1
ATOM 990 O O . TYR A 1 125 ? 26.141 4.341 -15.775 1.00 90.88 125 TYR A O 1
ATOM 998 N N . GLU A 1 126 ? 27.134 2.830 -17.112 1.00 83.50 126 GLU A N 1
ATOM 999 C CA . GLU A 1 126 ? 28.448 3.011 -16.508 1.00 83.50 126 GLU A CA 1
ATOM 1000 C C . GLU A 1 126 ? 28.923 4.432 -16.806 1.00 83.50 126 GLU A C 1
ATOM 1002 O O . GLU A 1 126 ? 28.981 4.841 -17.967 1.00 83.50 126 GLU A O 1
ATOM 1007 N N . LYS A 1 127 ? 29.237 5.189 -15.755 1.00 69.62 127 LYS A N 1
ATOM 1008 C CA . LYS A 1 127 ? 29.845 6.506 -15.904 1.00 69.62 127 LYS A CA 1
ATOM 1009 C C . LYS A 1 127 ? 31.225 6.311 -16.526 1.00 69.62 127 LYS A C 1
ATOM 1011 O O . LYS A 1 127 ? 32.082 5.682 -15.913 1.00 69.62 127 LYS A O 1
ATOM 1016 N N . GLU A 1 128 ? 31.441 6.849 -17.719 1.00 59.62 128 GLU A N 1
ATOM 1017 C CA . GLU A 1 128 ? 32.802 7.149 -18.148 1.00 59.62 128 GLU A CA 1
ATOM 1018 C C . GLU A 1 128 ? 33.289 8.290 -17.255 1.00 59.62 128 GLU A C 1
ATOM 1020 O O . GLU A 1 128 ? 32.730 9.389 -17.268 1.00 59.62 128 GLU A O 1
ATOM 1025 N N . GLU A 1 129 ? 34.261 8.005 -16.389 1.00 44.59 129 GLU A N 1
ATOM 1026 C CA . GLU A 1 129 ? 34.978 9.050 -15.668 1.00 44.59 129 GLU A CA 1
ATOM 1027 C C . GLU A 1 129 ? 35.617 9.965 -16.715 1.00 44.59 129 GLU A C 1
ATOM 1029 O O . GLU A 1 129 ? 36.467 9.533 -17.496 1.00 44.59 129 GLU A O 1
ATOM 1034 N N . ALA A 1 130 ? 35.150 11.213 -16.768 1.00 43.28 130 ALA A N 1
ATOM 1035 C CA . ALA A 1 130 ? 35.751 12.247 -17.590 1.00 43.28 130 ALA A CA 1
ATOM 1036 C C . ALA A 1 130 ? 3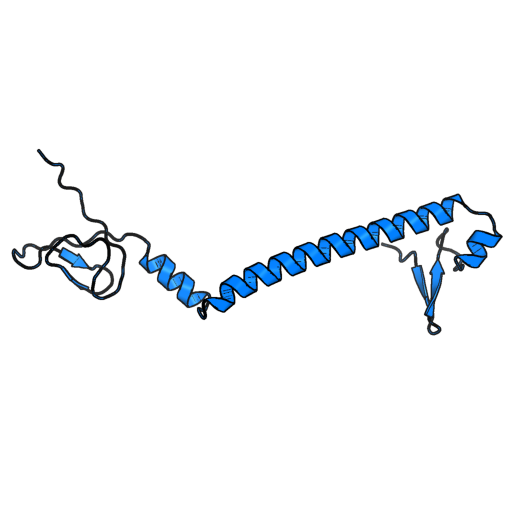7.216 12.410 -17.154 1.00 43.28 130 ALA A C 1
ATOM 1038 O O . ALA A 1 130 ? 37.480 12.873 -16.044 1.00 43.28 130 ALA A O 1
ATOM 1039 N N . LYS A 1 131 ? 38.140 11.955 -18.003 1.00 35.59 131 LYS A N 1
ATOM 1040 C CA . LYS A 1 131 ? 39.572 12.244 -17.893 1.00 35.59 131 LYS A CA 1
ATOM 1041 C C . LYS A 1 131 ? 39.876 13.645 -18.397 1.00 35.59 131 LYS A C 1
ATOM 1043 O O . LYS A 1 131 ? 39.269 14.035 -19.419 1.00 35.59 131 LYS A O 1
#

Sequence (131 aa):
MERLTYVTEDGTVLFSPDGKDAVTITDISAMGDTEYLEQIADTLANREIAAMFYNRKYNEACKELNTYLDTGLTPEQVRELAEKQKPMKVEKLKSAQYPYRCPACGYLLEIGYKHCISCGQRLEYEKEEAK